Protein AF-A0A9E5U183-F1 (afdb_monomer_lite)

pLDDT: mean 95.79, std 1.84, range [90.38, 98.38]

Foldseek 3Di:
DADDDDPDDFLLVQAQDWKWWQAPVGIFIWGKHFPPRDCVVQPCVRVVDDRHRVGIDTDTPDPDDDPVSVVVVRDDPPTDMD

Sequence (82 aa):
LALAPIGSWSARFAAGGRVTLMTDTGCRRGTVLPLKASGHTFGDEVDRQPGTWDRVELRLDDPVDSAADLEPLGVNVGDYVA

Radius of gyration: 13.29 Å; chains: 1; bounding box: 33×23×30 Å

Structure (mmCIF, N/CA/C/O backbone):
data_AF-A0A9E5U183-F1
#
_entry.id   AF-A0A9E5U183-F1
#
loop_
_atom_site.group_PDB
_atom_site.id
_atom_site.type_symbol
_atom_site.label_atom_id
_atom_site.label_alt_id
_atom_site.label_comp_id
_atom_site.label_asym_id
_atom_site.label_entity_id
_atom_site.label_seq_id
_atom_site.pdbx_PDB_ins_code
_atom_site.Cartn_x
_atom_site.Cartn_y
_atom_site.Cartn_z
_atom_site.occupancy
_atom_site.B_iso_or_equiv
_atom_site.auth_seq_id
_atom_site.auth_comp_id
_atom_site.auth_asym_id
_atom_site.auth_atom_id
_atom_site.pdbx_PDB_model_num
ATOM 1 N N . LEU A 1 1 ? -1.347 -4.529 0.737 1.00 95.69 1 LEU A N 1
ATOM 2 C CA . LEU A 1 1 ? -2.811 -4.359 0.534 1.00 95.69 1 LEU A CA 1
ATOM 3 C C . LEU A 1 1 ? -3.060 -3.754 -0.846 1.00 95.69 1 LEU A C 1
ATOM 5 O O . LEU A 1 1 ? -2.400 -2.775 -1.180 1.00 95.69 1 LEU A O 1
ATOM 9 N N . ALA A 1 2 ? -3.963 -4.316 -1.653 1.00 97.00 2 ALA A N 1
ATOM 10 C CA . ALA A 1 2 ? -4.281 -3.765 -2.977 1.00 97.00 2 ALA A CA 1
ATOM 11 C C . ALA A 1 2 ? -5.100 -2.466 -2.865 1.00 97.00 2 ALA A C 1
ATOM 13 O O . ALA A 1 2 ? -5.888 -2.318 -1.933 1.00 97.00 2 ALA A O 1
ATOM 14 N N . LEU A 1 3 ? -4.920 -1.543 -3.814 1.00 96.69 3 LEU A N 1
ATOM 15 C CA . LEU A 1 3 ? -5.612 -0.252 -3.845 1.00 96.69 3 LEU A CA 1
ATOM 16 C C . LEU A 1 3 ? -6.368 -0.064 -5.161 1.00 96.69 3 LEU A C 1
ATOM 18 O O . LEU A 1 3 ? -5.881 -0.438 -6.227 1.00 96.69 3 LEU A O 1
ATOM 22 N N . ALA A 1 4 ? -7.527 0.585 -5.079 1.00 95.94 4 ALA A N 1
ATOM 23 C CA . ALA A 1 4 ? -8.274 1.068 -6.232 1.00 95.94 4 ALA A CA 1
ATOM 24 C C . ALA A 1 4 ? -8.430 2.596 -6.135 1.00 95.94 4 ALA A C 1
ATOM 26 O O . ALA A 1 4 ? -8.726 3.104 -5.051 1.00 95.94 4 ALA A O 1
ATOM 27 N N . PRO A 1 5 ? -8.236 3.349 -7.233 1.00 95.69 5 PRO A N 1
ATOM 28 C CA . PRO A 1 5 ? -8.425 4.792 -7.215 1.00 95.69 5 PRO A CA 1
ATOM 29 C C . PRO A 1 5 ? -9.896 5.163 -7.068 1.00 95.69 5 PRO A C 1
ATOM 31 O O . PRO A 1 5 ? -10.772 4.553 -7.681 1.00 95.69 5 PRO A O 1
ATOM 34 N N . ILE A 1 6 ? -10.140 6.268 -6.370 1.00 94.12 6 ILE A N 1
ATOM 35 C CA . ILE A 1 6 ? -11.393 7.013 -6.466 1.00 94.12 6 ILE A CA 1
ATOM 36 C C . ILE A 1 6 ? -11.131 8.221 -7.372 1.00 94.12 6 ILE A C 1
ATOM 38 O O . ILE A 1 6 ? -10.326 9.094 -7.051 1.00 94.12 6 ILE A O 1
ATOM 42 N N . GLY A 1 7 ? -11.788 8.253 -8.533 1.00 93.25 7 GLY A N 1
ATOM 43 C CA . GLY A 1 7 ? -11.579 9.279 -9.560 1.00 93.25 7 GLY A CA 1
ATOM 44 C C . GLY A 1 7 ? -10.462 8.942 -10.556 1.00 93.25 7 GLY A C 1
ATOM 45 O O . GLY A 1 7 ? -10.121 7.782 -10.770 1.00 93.25 7 GLY A O 1
ATOM 46 N N . SER A 1 8 ? -9.902 9.966 -11.207 1.00 90.62 8 SER A N 1
ATOM 47 C CA . SER A 1 8 ? -8.958 9.827 -12.331 1.00 90.62 8 SER A CA 1
ATOM 48 C C . SER A 1 8 ? -7.482 9.981 -11.932 1.00 90.62 8 SER A C 1
ATOM 50 O O . SER A 1 8 ? -6.660 10.445 -12.726 1.00 90.62 8 SER A O 1
ATOM 52 N N . TRP A 1 9 ? -7.133 9.661 -10.684 1.00 90.38 9 TRP A N 1
ATOM 53 C CA . TRP A 1 9 ? -5.782 9.869 -10.163 1.00 90.38 9 TRP A CA 1
ATOM 54 C C . TRP A 1 9 ? -4.798 8.782 -10.631 1.00 90.38 9 TRP A C 1
ATOM 56 O O . TRP A 1 9 ? -5.122 7.595 -10.684 1.00 90.38 9 TRP A O 1
ATOM 66 N N . SER A 1 10 ? -3.571 9.186 -10.975 1.00 92.62 10 SER A N 1
ATOM 67 C CA . SER A 1 10 ? -2.512 8.275 -11.421 1.00 92.62 10 SER A CA 1
ATOM 68 C C . SER A 1 10 ? -1.740 7.697 -10.234 1.00 92.62 10 SER A C 1
ATOM 70 O O . SER A 1 10 ? -1.214 8.450 -9.415 1.00 92.62 10 SER A O 1
ATOM 72 N N . ALA A 1 11 ? -1.584 6.369 -10.209 1.00 94.31 11 ALA A N 1
ATOM 73 C CA . ALA A 1 11 ? -0.852 5.636 -9.170 1.00 94.31 11 ALA A CA 1
ATOM 74 C C . ALA A 1 11 ? 0.598 6.116 -8.979 1.00 94.31 11 ALA A C 1
ATOM 76 O O . ALA A 1 11 ? 1.126 6.056 -7.871 1.00 94.31 11 ALA A O 1
ATOM 77 N N . ARG A 1 12 ? 1.232 6.662 -10.029 1.00 92.12 12 ARG A N 1
ATOM 78 C CA . ARG A 1 12 ? 2.597 7.220 -9.957 1.00 92.12 12 ARG A CA 1
ATOM 79 C C . ARG A 1 12 ? 2.763 8.309 -8.895 1.00 92.12 12 ARG A C 1
ATOM 81 O O . ARG A 1 12 ? 3.862 8.500 -8.401 1.00 92.12 12 ARG A O 1
ATOM 88 N N . PHE A 1 13 ? 1.692 9.041 -8.593 1.00 92.44 13 PHE A N 1
ATOM 89 C CA . PHE A 1 13 ? 1.704 10.115 -7.601 1.00 92.44 13 PHE A CA 1
ATOM 90 C C . PHE A 1 13 ? 1.349 9.622 -6.199 1.00 92.44 13 PHE A C 1
ATOM 92 O O . PHE A 1 13 ? 1.622 10.320 -5.231 1.00 92.44 13 PHE A O 1
ATOM 99 N N . ALA A 1 14 ? 0.727 8.446 -6.0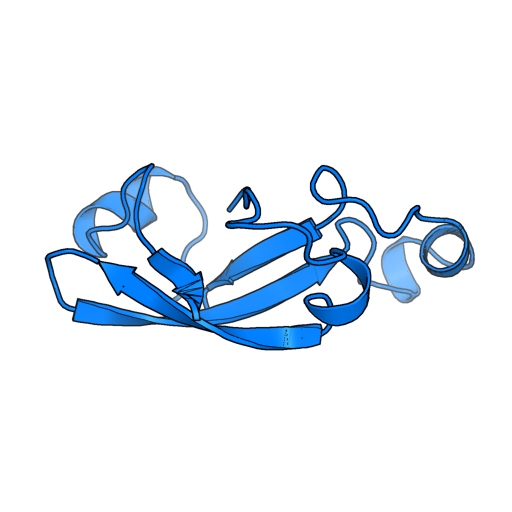96 1.00 92.81 14 ALA A N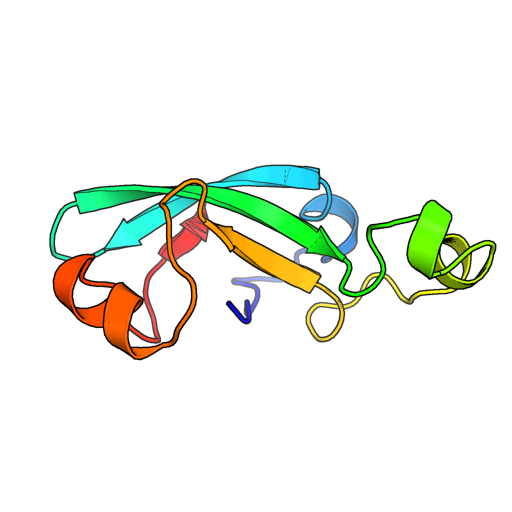 1
ATOM 100 C CA . ALA A 1 14 ? 0.462 7.806 -4.818 1.00 92.81 14 ALA A CA 1
ATOM 101 C C . ALA A 1 14 ? 1.715 7.090 -4.292 1.00 92.81 14 ALA A C 1
ATOM 103 O O . ALA A 1 14 ? 1.956 7.089 -3.090 1.00 92.81 14 ALA A O 1
ATOM 104 N N . ALA A 1 15 ? 2.530 6.508 -5.181 1.00 93.19 15 ALA A N 1
ATOM 105 C CA . ALA A 1 15 ? 3.756 5.805 -4.813 1.00 93.19 15 ALA A CA 1
ATOM 106 C C . ALA A 1 15 ? 4.723 6.694 -4.002 1.00 93.19 15 ALA A C 1
ATOM 108 O O . ALA A 1 15 ? 5.051 7.809 -4.401 1.00 93.19 15 ALA A O 1
ATOM 109 N N . GLY A 1 16 ? 5.184 6.180 -2.860 1.00 93.06 16 GLY A N 1
ATOM 110 C CA . GLY A 1 16 ? 6.010 6.894 -1.882 1.00 93.06 16 GLY A CA 1
ATOM 111 C C . GLY A 1 16 ? 5.218 7.774 -0.907 1.00 93.06 16 GLY A C 1
ATOM 112 O O . GLY A 1 16 ? 5.794 8.299 0.044 1.00 93.06 16 GLY A O 1
ATOM 113 N N . GLY A 1 17 ? 3.908 7.931 -1.111 1.00 96.00 17 GLY A N 1
ATOM 114 C CA . GLY A 1 17 ? 3.036 8.703 -0.235 1.00 96.00 17 GLY A CA 1
ATOM 115 C C . GLY A 1 17 ? 2.745 7.973 1.073 1.00 96.00 17 GLY A C 1
ATOM 116 O O . GLY A 1 17 ? 2.327 6.811 1.073 1.00 96.00 17 GLY A O 1
ATOM 117 N N . ARG A 1 18 ? 2.925 8.679 2.195 1.00 97.69 18 ARG A N 1
ATOM 118 C CA . ARG A 1 18 ? 2.396 8.253 3.491 1.00 97.69 18 ARG A CA 1
ATOM 119 C C . ARG A 1 18 ? 0.903 8.546 3.531 1.00 97.69 18 ARG A C 1
ATOM 121 O O . ARG A 1 18 ? 0.502 9.685 3.310 1.00 97.69 18 ARG A O 1
ATOM 128 N N . VAL A 1 19 ? 0.115 7.540 3.873 1.00 98.00 19 VAL A N 1
ATOM 129 C CA . VAL A 1 19 ? -1.345 7.603 3.893 1.00 98.00 19 VAL A CA 1
ATOM 130 C C . VAL A 1 19 ? -1.896 7.140 5.237 1.00 98.00 19 VAL A C 1
ATOM 132 O O . VAL A 1 19 ? -1.184 6.614 6.104 1.00 98.00 19 VAL A O 1
ATOM 135 N N . THR A 1 20 ? -3.182 7.377 5.416 1.00 98.38 20 THR A N 1
ATOM 136 C CA . THR A 1 20 ? -3.990 6.921 6.536 1.00 98.38 20 THR A CA 1
ATOM 137 C C . THR A 1 20 ? -5.042 5.969 5.998 1.00 98.38 20 THR A C 1
ATOM 139 O O . THR A 1 20 ? -5.811 6.352 5.125 1.00 98.38 20 THR A O 1
ATOM 142 N N . LEU A 1 21 ? -5.075 4.745 6.515 1.00 98.25 21 LEU A N 1
ATOM 143 C CA . LEU A 1 21 ? -6.170 3.806 6.302 1.00 98.25 21 LEU A CA 1
ATOM 144 C C . LEU A 1 21 ? -7.234 4.071 7.366 1.00 98.25 21 LEU A C 1
ATOM 146 O O . LEU A 1 21 ? -6.924 4.029 8.560 1.00 98.25 21 LEU A O 1
ATOM 150 N N . MET A 1 22 ? -8.458 4.356 6.939 1.00 98.06 22 MET A N 1
ATOM 151 C CA . MET A 1 22 ? -9.598 4.556 7.826 1.00 98.06 22 MET A CA 1
ATOM 152 C C . MET A 1 22 ? -10.397 3.260 7.908 1.00 98.06 22 MET A C 1
ATOM 154 O O . MET A 1 22 ? -11.052 2.888 6.936 1.00 98.06 22 MET A O 1
ATOM 158 N N . THR A 1 23 ? -10.340 2.600 9.061 1.00 96.69 23 THR A N 1
ATOM 159 C CA . THR A 1 23 ? -11.132 1.405 9.364 1.00 96.69 23 THR A CA 1
ATOM 160 C C . THR A 1 23 ? -12.287 1.752 10.305 1.00 96.69 23 THR A C 1
ATOM 162 O O . THR A 1 23 ? -12.324 2.839 10.892 1.00 96.69 23 THR A O 1
ATOM 165 N N . ASP A 1 24 ? -13.202 0.806 10.523 1.00 91.94 24 ASP A N 1
ATOM 166 C CA . ASP A 1 24 ? -14.295 0.956 11.496 1.00 91.94 24 ASP A CA 1
ATOM 167 C C . ASP A 1 24 ? -13.801 1.095 12.947 1.00 91.94 24 ASP A C 1
ATOM 169 O O . ASP A 1 24 ? -14.495 1.642 13.806 1.00 91.94 24 ASP A O 1
ATOM 173 N N . THR A 1 25 ? -12.600 0.589 13.240 1.00 93.06 25 THR A N 1
ATOM 174 C CA . THR A 1 25 ? -12.026 0.551 14.595 1.00 93.06 25 THR A CA 1
ATOM 175 C C . THR A 1 25 ? -10.964 1.624 14.832 1.00 93.06 25 THR A C 1
ATOM 177 O O . THR A 1 25 ? -10.505 1.791 15.966 1.00 93.06 25 THR A O 1
ATOM 180 N N . GLY A 1 26 ? -10.583 2.383 13.799 1.00 94.25 26 GLY A N 1
ATOM 181 C CA . GLY A 1 26 ? -9.692 3.531 13.917 1.00 94.25 26 GLY A CA 1
ATOM 182 C C . GLY A 1 26 ? -8.854 3.802 12.671 1.00 94.25 26 GLY A C 1
ATOM 183 O O . GLY A 1 26 ? -9.040 3.226 11.606 1.00 94.25 26 GLY A O 1
ATOM 184 N N . CYS A 1 27 ? -7.889 4.708 12.812 1.00 97.38 27 CYS A N 1
ATOM 185 C CA . CYS A 1 27 ? -6.969 5.051 11.733 1.00 97.38 27 CYS A CA 1
AT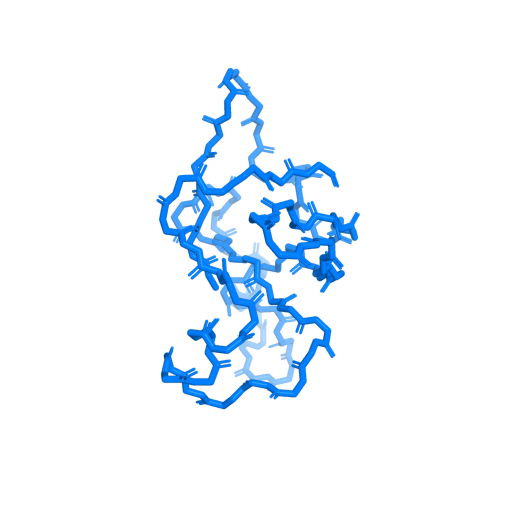OM 186 C C . CYS A 1 27 ? -5.640 4.306 11.885 1.00 97.38 27 CYS A C 1
ATOM 188 O O . CYS A 1 27 ? -5.052 4.296 12.970 1.00 97.38 27 CYS A O 1
ATOM 190 N N . ARG A 1 28 ? -5.123 3.764 10.780 1.00 97.50 28 ARG A N 1
ATOM 191 C CA . ARG A 1 28 ? -3.788 3.151 10.688 1.00 97.50 28 ARG A CA 1
ATOM 192 C C . ARG A 1 28 ? -2.905 3.940 9.736 1.00 97.50 28 ARG A C 1
ATOM 194 O O . ARG A 1 28 ? -3.396 4.588 8.812 1.00 97.50 28 ARG A O 1
ATOM 201 N N . ARG A 1 29 ? -1.594 3.910 9.961 1.00 98.19 29 ARG A N 1
ATOM 202 C CA . ARG A 1 29 ? -0.624 4.551 9.066 1.00 98.19 29 ARG A CA 1
ATOM 203 C C . ARG A 1 29 ? -0.024 3.516 8.132 1.00 98.19 29 ARG A C 1
ATOM 205 O O . ARG A 1 29 ? 0.112 2.350 8.484 1.00 98.19 29 ARG A O 1
ATOM 212 N N . GLY A 1 30 ? 0.332 3.968 6.942 1.00 98.06 30 GLY A N 1
ATOM 213 C CA . GLY A 1 30 ? 1.076 3.154 6.004 1.00 98.06 30 GLY A CA 1
ATOM 214 C C . GLY A 1 30 ? 1.646 3.981 4.870 1.00 98.06 30 GLY A C 1
ATOM 215 O O . GLY A 1 30 ? 1.465 5.201 4.798 1.00 98.06 30 GLY A O 1
ATOM 216 N N . THR A 1 31 ? 2.326 3.291 3.969 1.00 98.19 31 THR A N 1
ATOM 217 C CA . THR A 1 31 ? 2.959 3.882 2.794 1.00 98.19 31 THR A CA 1
ATOM 218 C C . THR A 1 31 ? 2.539 3.119 1.549 1.00 98.19 31 THR A C 1
ATOM 220 O O . THR A 1 31 ? 2.558 1.886 1.525 1.00 98.19 31 THR A O 1
ATOM 223 N N . VAL A 1 32 ? 2.170 3.848 0.498 1.00 97.88 32 VAL A N 1
ATOM 224 C CA . VAL A 1 32 ? 1.915 3.248 -0.814 1.00 97.88 32 VAL A CA 1
ATOM 225 C C . VAL A 1 32 ? 3.251 3.001 -1.500 1.00 97.88 32 VAL A C 1
ATOM 227 O O . VAL A 1 32 ? 4.020 3.933 -1.725 1.00 97.88 32 VAL A O 1
ATOM 230 N N . LEU A 1 33 ? 3.547 1.752 -1.842 1.00 97.06 33 LEU A N 1
ATOM 231 C CA . LEU A 1 33 ? 4.821 1.354 -2.427 1.00 97.06 33 LEU A CA 1
ATOM 232 C C . LEU A 1 33 ? 4.619 0.569 -3.725 1.00 97.06 33 LEU A C 1
ATOM 234 O O . LEU A 1 33 ? 3.670 -0.207 -3.837 1.00 97.06 33 LEU A O 1
ATOM 238 N N . PRO A 1 34 ? 5.519 0.727 -4.709 1.00 96.94 34 PRO A N 1
ATOM 239 C CA . PRO A 1 34 ? 5.584 -0.177 -5.846 1.00 96.94 34 PRO A CA 1
ATOM 240 C C . PRO A 1 34 ? 5.879 -1.611 -5.389 1.00 96.94 34 PRO A C 1
ATOM 242 O O . PRO A 1 34 ? 6.654 -1.823 -4.454 1.00 96.94 34 PRO A O 1
ATOM 245 N N . LEU A 1 35 ? 5.345 -2.607 -6.103 1.00 96.81 35 LEU A N 1
ATOM 246 C CA . LEU A 1 35 ? 5.687 -4.017 -5.851 1.00 96.81 35 LEU A CA 1
ATOM 247 C C . LEU A 1 35 ? 7.212 -4.255 -5.877 1.00 96.81 35 LEU A C 1
ATOM 249 O O . LEU A 1 35 ? 7.752 -4.923 -4.996 1.00 96.81 35 LEU A O 1
ATOM 253 N N . LYS A 1 36 ? 7.926 -3.625 -6.820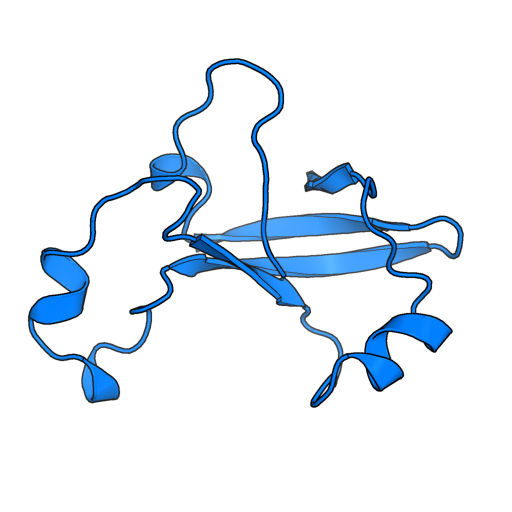 1.00 96.56 36 LYS A N 1
ATOM 254 C CA . LYS A 1 36 ? 9.394 -3.603 -6.884 1.00 96.56 36 LYS A CA 1
ATOM 255 C C . LYS A 1 36 ? 9.983 -2.336 -6.253 1.00 96.56 36 LYS A C 1
ATOM 257 O O . LYS A 1 36 ? 10.577 -1.515 -6.937 1.00 96.56 36 LYS A O 1
ATOM 262 N N . ALA A 1 37 ? 9.808 -2.158 -4.944 1.00 95.38 37 ALA A N 1
ATOM 263 C CA . ALA A 1 37 ? 10.345 -0.988 -4.230 1.00 95.38 37 ALA A CA 1
ATOM 264 C C . ALA A 1 37 ? 11.839 -1.101 -3.848 1.00 95.38 37 ALA A C 1
ATOM 266 O O . ALA A 1 37 ? 12.493 -0.089 -3.618 1.00 95.38 37 ALA A O 1
ATOM 267 N N . SER A 1 38 ? 12.387 -2.318 -3.736 1.00 95.62 38 SER A N 1
ATOM 268 C CA . SER A 1 38 ? 13.764 -2.546 -3.267 1.00 95.62 38 SER A CA 1
ATOM 269 C C . SER A 1 38 ? 14.751 -2.646 -4.430 1.00 95.62 38 SER A C 1
ATOM 271 O O . SER A 1 38 ? 14.811 -3.674 -5.104 1.00 95.62 38 SER A O 1
ATOM 273 N N . GLY A 1 39 ? 15.587 -1.622 -4.617 1.00 95.81 39 GLY A N 1
ATOM 274 C CA . GLY A 1 39 ? 16.673 -1.657 -5.607 1.00 95.81 39 GLY A CA 1
ATOM 275 C C . GLY A 1 39 ? 17.707 -2.758 -5.337 1.00 95.81 39 GLY A C 1
ATOM 276 O O . GLY A 1 39 ? 18.238 -3.342 -6.272 1.00 95.81 39 GLY A O 1
ATOM 277 N N . HIS A 1 40 ? 17.937 -3.131 -4.074 1.00 96.69 40 HIS A N 1
ATOM 278 C CA . HIS A 1 40 ? 18.836 -4.244 -3.737 1.00 96.69 40 HIS A CA 1
ATOM 279 C C . HIS A 1 40 ? 18.292 -5.602 -4.190 1.00 96.69 40 HIS A C 1
ATOM 281 O O . HIS A 1 40 ? 19.060 -6.494 -4.533 1.00 96.69 40 HIS A O 1
ATOM 287 N N . THR A 1 41 ? 16.970 -5.767 -4.164 1.00 97.50 41 THR A N 1
ATOM 288 C CA . THR A 1 41 ? 16.313 -7.026 -4.533 1.00 97.50 41 THR A CA 1
ATOM 289 C C . THR A 1 41 ? 16.050 -7.102 -6.033 1.00 97.50 41 THR A C 1
ATOM 291 O O . THR A 1 41 ? 16.167 -8.175 -6.612 1.00 97.50 41 THR A O 1
ATOM 294 N N . PHE A 1 42 ? 15.687 -5.976 -6.654 1.00 96.75 42 PHE A N 1
ATOM 295 C CA . PHE A 1 42 ? 15.169 -5.940 -8.024 1.00 96.75 42 PHE A CA 1
ATOM 296 C C . PHE A 1 42 ? 16.078 -5.207 -9.026 1.00 96.75 42 PHE A C 1
ATOM 298 O O . PHE A 1 42 ? 15.795 -5.238 -10.221 1.00 96.75 42 PHE A O 1
ATOM 305 N N . GLY A 1 43 ? 17.158 -4.554 -8.583 1.00 96.94 43 GLY A N 1
ATOM 306 C CA . GLY A 1 43 ? 18.087 -3.823 -9.455 1.00 96.94 43 GLY A CA 1
ATOM 307 C C . GLY A 1 43 ? 17.368 -2.847 -10.389 1.00 96.94 43 GLY A C 1
ATOM 308 O O . GLY A 1 43 ? 16.415 -2.186 -9.989 1.00 96.94 43 GLY A O 1
ATOM 309 N N . ASP A 1 44 ? 17.767 -2.827 -11.660 1.00 96.88 44 ASP A N 1
ATOM 310 C CA . ASP A 1 44 ? 17.186 -1.974 -12.709 1.00 96.88 44 ASP A CA 1
ATOM 311 C C . ASP A 1 44 ? 15.703 -2.265 -13.022 1.00 96.88 44 ASP A C 1
ATOM 313 O O . ASP A 1 44 ? 15.073 -1.558 -13.813 1.00 96.88 44 ASP A O 1
ATOM 317 N N . GLU A 1 45 ? 15.115 -3.343 -12.491 1.00 96.75 45 GLU A N 1
ATOM 318 C CA . GLU A 1 45 ? 13.692 -3.618 -12.709 1.00 96.75 45 GLU A CA 1
ATOM 319 C C . GLU A 1 45 ? 12.785 -2.623 -11.979 1.00 96.75 45 GLU A C 1
ATOM 321 O O . GLU A 1 45 ? 11.629 -2.466 -12.386 1.00 96.75 45 GLU A O 1
ATOM 326 N N . VAL A 1 46 ? 13.293 -1.946 -10.940 1.00 94.94 46 VAL A N 1
ATOM 327 C CA . VAL A 1 46 ? 12.549 -0.896 -10.226 1.00 94.94 46 VAL A CA 1
ATOM 328 C C . VAL A 1 46 ? 12.195 0.264 -11.159 1.00 94.94 46 VAL A C 1
ATOM 330 O O . VAL A 1 46 ? 11.065 0.747 -11.134 1.00 94.94 46 VAL A O 1
ATOM 333 N N . ASP A 1 47 ? 13.109 0.631 -12.062 1.00 93.69 47 ASP A N 1
ATOM 334 C CA . ASP A 1 47 ? 12.945 1.755 -12.993 1.00 93.69 47 ASP A CA 1
ATOM 335 C C . ASP A 1 47 ? 12.010 1.430 -14.164 1.00 93.69 47 ASP A C 1
ATOM 337 O O . ASP A 1 47 ? 11.488 2.321 -14.834 1.00 93.69 47 ASP A O 1
ATOM 341 N N . ARG A 1 48 ? 11.796 0.137 -14.435 1.00 95.56 48 ARG A N 1
ATOM 342 C CA . ARG A 1 48 ? 10.976 -0.340 -15.560 1.00 95.56 48 ARG A CA 1
ATOM 343 C C . ARG A 1 48 ? 9.545 -0.676 -15.161 1.00 95.56 48 ARG A C 1
ATOM 345 O O . ARG A 1 48 ? 8.727 -0.961 -16.038 1.00 95.56 48 ARG A O 1
ATOM 352 N N . GLN A 1 49 ? 9.228 -0.694 -13.867 1.00 94.12 49 GLN A N 1
ATOM 353 C CA . GLN A 1 49 ? 7.888 -1.045 -13.419 1.00 94.12 49 GLN A CA 1
ATOM 354 C C . GLN A 1 49 ? 6.873 0.041 -13.826 1.00 94.12 49 GLN A C 1
ATOM 356 O O . GLN A 1 49 ? 7.062 1.212 -13.497 1.00 94.12 49 GLN A O 1
ATOM 361 N N . PRO A 1 50 ? 5.758 -0.322 -14.491 1.00 94.75 50 PRO A N 1
ATOM 362 C CA . PRO A 1 50 ? 4.711 0.639 -14.814 1.00 94.75 50 PRO A CA 1
ATOM 363 C C . PRO A 1 50 ? 4.093 1.271 -13.560 1.00 94.75 50 PRO A C 1
ATOM 365 O O . PRO A 1 50 ? 3.803 0.584 -12.581 1.00 94.75 50 PRO A O 1
ATOM 368 N N . GLY A 1 51 ? 3.834 2.579 -13.612 1.00 93.62 51 GLY A N 1
ATOM 369 C CA . GLY A 1 51 ? 3.146 3.334 -12.559 1.00 93.62 51 GLY A CA 1
ATOM 370 C C . GLY A 1 51 ? 1.623 3.173 -12.605 1.00 93.62 51 GLY A C 1
ATOM 371 O O . GLY A 1 51 ? 0.906 4.166 -12.750 1.00 93.62 51 GLY A O 1
ATOM 372 N N . THR A 1 52 ? 1.134 1.935 -12.532 1.00 96.06 52 THR A N 1
ATOM 373 C CA . THR A 1 52 ? -0.292 1.570 -12.582 1.00 96.06 52 THR A CA 1
ATOM 374 C C . THR A 1 52 ? -0.790 1.046 -11.230 1.00 96.06 52 THR A C 1
ATOM 376 O O . THR A 1 52 ? -0.001 0.643 -10.377 1.00 96.06 52 THR A O 1
ATOM 379 N N . TRP A 1 53 ? -2.108 1.078 -11.001 1.00 96.19 53 TRP A N 1
ATOM 380 C CA . TRP A 1 53 ? -2.702 0.715 -9.703 1.00 96.19 53 TRP A CA 1
ATOM 381 C C . TRP A 1 53 ? -2.518 -0.765 -9.334 1.00 96.19 53 TRP A C 1
ATOM 383 O O . TRP A 1 53 ? -2.364 -1.078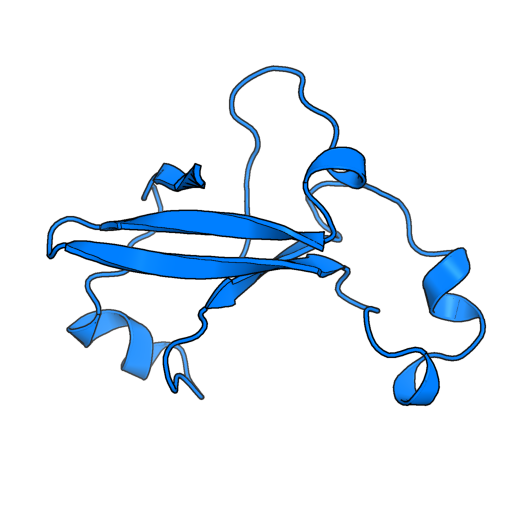 -8.162 1.00 96.19 53 TRP A O 1
ATOM 393 N N . ASP A 1 54 ? -2.415 -1.661 -10.320 1.00 96.19 54 ASP A N 1
ATOM 394 C CA . ASP A 1 54 ? -2.069 -3.080 -10.127 1.00 96.19 54 ASP A CA 1
ATOM 395 C C . ASP A 1 54 ? -0.597 -3.306 -9.734 1.00 96.19 54 ASP A C 1
ATOM 397 O O . ASP A 1 54 ? -0.193 -4.429 -9.432 1.00 96.19 54 ASP A O 1
ATOM 401 N N . ARG A 1 55 ? 0.227 -2.252 -9.767 1.00 96.81 55 ARG A N 1
ATOM 402 C CA . ARG A 1 55 ? 1.670 -2.298 -9.488 1.00 96.81 55 ARG A CA 1
ATOM 403 C C . ARG A 1 55 ? 2.063 -1.562 -8.217 1.00 96.81 55 ARG A C 1
ATOM 405 O O . ARG A 1 55 ? 3.254 -1.482 -7.913 1.00 96.81 55 ARG A O 1
ATOM 412 N N . VAL A 1 56 ? 1.095 -1.067 -7.458 1.00 97.06 56 VAL A N 1
ATOM 413 C CA . VAL A 1 56 ? 1.315 -0.459 -6.147 1.00 97.06 56 VAL A CA 1
ATOM 414 C C . VAL A 1 56 ? 0.472 -1.158 -5.094 1.00 97.06 56 VAL A C 1
ATOM 416 O O . VAL A 1 56 ? -0.574 -1.733 -5.381 1.00 97.06 56 VAL A O 1
ATOM 419 N N . GLU A 1 57 ? 0.930 -1.087 -3.856 1.00 97.44 57 GLU A N 1
ATOM 420 C CA . GLU A 1 57 ? 0.221 -1.610 -2.700 1.00 97.44 57 GLU A CA 1
ATOM 421 C C . GLU A 1 57 ? 0.393 -0.674 -1.509 1.00 97.44 57 GLU A C 1
ATOM 423 O O . GLU A 1 57 ? 1.409 0.006 -1.379 1.00 97.44 57 GLU A O 1
ATOM 428 N N . LEU A 1 58 ? -0.580 -0.666 -0.606 1.00 97.88 58 LEU A N 1
ATOM 429 C CA . LEU A 1 58 ? -0.407 -0.092 0.720 1.00 97.88 58 LEU A CA 1
ATOM 430 C C . LEU A 1 58 ? 0.280 -1.116 1.629 1.00 97.88 58 LEU A C 1
ATOM 432 O O . LEU A 1 58 ? -0.223 -2.234 1.795 1.00 97.88 58 LEU A O 1
ATOM 436 N N . ARG A 1 59 ? 1.402 -0.723 2.233 1.00 97.19 59 ARG A N 1
ATOM 437 C CA . ARG A 1 59 ? 2.034 -1.435 3.352 1.00 97.19 59 ARG A CA 1
ATOM 438 C C . ARG A 1 59 ? 1.748 -0.665 4.634 1.00 97.19 59 ARG A C 1
ATOM 440 O O . ARG A 1 59 ? 2.019 0.534 4.683 1.00 97.19 59 ARG A O 1
ATOM 447 N N . LEU A 1 60 ? 1.149 -1.331 5.618 1.00 97.56 60 LEU A N 1
ATOM 448 C CA . LEU A 1 60 ? 0.879 -0.730 6.922 1.00 97.56 60 LEU A CA 1
ATOM 449 C C . LEU A 1 60 ? 2.174 -0.615 7.725 1.00 97.56 60 LEU A C 1
ATOM 451 O O . LEU A 1 60 ? 3.081 -1.428 7.561 1.00 97.56 60 LEU A O 1
ATOM 455 N N . ASP A 1 61 ? 2.234 0.400 8.582 1.00 97.12 61 ASP A N 1
ATOM 456 C CA . ASP A 1 61 ? 3.328 0.577 9.540 1.00 97.12 61 ASP A CA 1
ATOM 457 C C . ASP A 1 61 ? 3.159 -0.372 10.755 1.00 97.12 61 ASP A C 1
ATOM 459 O O . ASP A 1 61 ? 4.089 -0.542 11.544 1.00 97.12 61 ASP A O 1
ATOM 463 N N . ASP A 1 62 ? 1.974 -0.976 10.922 1.00 96.75 62 ASP A N 1
ATOM 464 C CA . ASP A 1 62 ? 1.661 -1.979 11.944 1.00 96.75 62 ASP A CA 1
ATOM 465 C C . ASP A 1 62 ? 2.420 -3.309 11.705 1.00 96.75 62 ASP A C 1
ATOM 467 O O . ASP A 1 62 ? 2.639 -3.696 10.553 1.00 96.75 62 ASP A O 1
ATOM 471 N N . PRO A 1 63 ? 2.796 -4.051 12.769 1.00 95.50 63 PRO A N 1
ATOM 472 C CA . PRO A 1 63 ? 3.451 -5.354 12.646 1.00 95.50 63 PRO A CA 1
ATOM 473 C C . PRO A 1 63 ? 2.446 -6.416 12.178 1.00 95.50 63 PRO A C 1
ATOM 475 O O . PRO A 1 63 ? 1.708 -6.988 12.979 1.00 95.50 63 PRO A O 1
ATOM 478 N N . VAL A 1 64 ? 2.402 -6.643 10.867 1.00 95.81 64 VAL A N 1
ATOM 479 C CA . VAL A 1 64 ? 1.479 -7.562 10.191 1.00 95.81 64 VAL A CA 1
ATOM 480 C C . VAL A 1 64 ? 2.292 -8.465 9.273 1.00 95.81 64 VAL A C 1
ATOM 482 O O . VAL A 1 64 ? 2.912 -7.978 8.326 1.00 95.81 64 VAL A O 1
ATOM 485 N N . ASP A 1 65 ? 2.237 -9.774 9.510 1.00 95.19 65 ASP A N 1
ATOM 486 C CA . ASP A 1 65 ? 2.967 -10.769 8.713 1.00 95.19 65 ASP A CA 1
ATOM 487 C C . ASP A 1 65 ? 2.026 -11.651 7.878 1.00 95.19 65 ASP A C 1
ATOM 489 O O . ASP A 1 65 ? 2.451 -12.342 6.948 1.00 95.19 65 ASP A O 1
ATOM 493 N N . SER A 1 66 ? 0.727 -11.622 8.179 1.00 95.50 66 SER A N 1
ATOM 494 C CA . SER A 1 66 ? -0.287 -12.430 7.517 1.00 95.50 66 SER A CA 1
ATOM 495 C C . SER A 1 66 ? -1.616 -11.692 7.355 1.00 95.50 66 SER A C 1
ATOM 497 O O . SER A 1 66 ? -1.886 -10.673 7.986 1.00 95.50 66 SER A O 1
ATOM 499 N N . ALA A 1 67 ? -2.494 -12.241 6.514 1.00 93.44 67 ALA A N 1
ATOM 500 C CA . ALA A 1 67 ? -3.852 -11.724 6.374 1.00 93.44 67 ALA A CA 1
ATOM 501 C C . ALA A 1 67 ? -4.668 -11.840 7.675 1.00 93.44 67 ALA A C 1
ATOM 503 O O . ALA A 1 67 ? -5.521 -10.997 7.922 1.00 93.44 67 ALA A O 1
ATOM 504 N N . ALA A 1 68 ? -4.393 -12.843 8.518 1.00 96.06 68 ALA A N 1
ATOM 505 C CA . ALA A 1 68 ? -5.094 -13.023 9.789 1.00 96.06 68 ALA A CA 1
ATOM 506 C C . ALA A 1 68 ? -4.773 -11.900 10.790 1.00 96.06 68 ALA A C 1
ATOM 508 O O . ALA A 1 68 ? -5.631 -11.518 11.580 1.00 96.06 68 ALA A O 1
ATOM 509 N N . ASP A 1 69 ? -3.576 -11.312 10.713 1.00 95.94 69 ASP A N 1
ATOM 510 C CA . ASP A 1 69 ? -3.168 -10.207 11.591 1.00 95.94 69 ASP A CA 1
ATOM 511 C C . ASP A 1 69 ? -3.915 -8.898 11.272 1.00 95.94 69 ASP A C 1
ATOM 513 O O . ASP A 1 69 ? -3.940 -7.977 12.086 1.00 95.94 69 ASP A O 1
ATOM 517 N N . LEU A 1 70 ? -4.561 -8.812 10.103 1.00 95.50 70 LEU A N 1
ATOM 518 C CA . LEU A 1 70 ? -5.344 -7.648 9.682 1.00 95.50 70 LEU A CA 1
ATOM 519 C C . LEU A 1 70 ? -6.742 -7.601 10.315 1.00 95.50 70 LEU A C 1
ATOM 521 O O . LEU A 1 70 ? -7.264 -6.507 10.542 1.00 95.50 70 LEU A O 1
ATOM 525 N N . GLU A 1 71 ? -7.334 -8.759 10.629 1.00 93.69 71 GLU A N 1
ATOM 526 C CA . GLU A 1 71 ? -8.657 -8.855 11.263 1.00 93.69 71 GLU A CA 1
ATOM 527 C C . GLU A 1 71 ? -8.745 -8.067 12.583 1.00 93.69 71 GLU A C 1
ATOM 529 O O . GLU A 1 71 ? -9.630 -7.215 12.704 1.00 93.69 71 GLU A O 1
ATOM 534 N N . PRO A 1 72 ? -7.835 -8.244 13.566 1.00 94.56 72 PRO A N 1
ATOM 535 C CA . PRO A 1 72 ? -7.892 -7.475 14.811 1.00 94.56 72 PRO A CA 1
ATOM 536 C C . PRO A 1 72 ? -7.605 -5.980 14.611 1.00 94.56 72 PRO A C 1
ATOM 538 O O . PRO A 1 72 ? -7.984 -5.164 15.454 1.00 94.56 72 PRO A O 1
ATOM 541 N N . LEU A 1 73 ? -6.964 -5.592 13.502 1.00 94.75 73 LEU A N 1
ATOM 542 C CA . LEU A 1 73 ? -6.757 -4.187 13.141 1.00 94.75 73 LEU A CA 1
ATOM 543 C C . LEU A 1 73 ? -8.010 -3.541 12.530 1.00 94.75 73 LEU A C 1
ATOM 545 O O . LEU A 1 73 ? -8.033 -2.316 12.374 1.00 94.75 73 LEU A O 1
ATOM 549 N N . GLY A 1 74 ? -9.043 -4.342 12.243 1.00 95.81 74 GLY A N 1
ATOM 550 C CA . GLY A 1 74 ? -10.314 -3.923 11.657 1.00 95.81 74 GLY A CA 1
ATOM 551 C C . GLY A 1 74 ? -10.238 -3.627 10.164 1.00 95.81 74 GLY A C 1
ATOM 552 O O . GLY A 1 74 ? -11.107 -2.928 9.664 1.00 95.81 74 GLY A O 1
ATOM 553 N N . VAL A 1 75 ? -9.196 -4.096 9.472 1.00 96.94 75 VAL A N 1
ATOM 554 C CA . VAL A 1 75 ? -8.981 -3.801 8.050 1.00 96.94 75 VAL A CA 1
ATOM 555 C C . VAL A 1 75 ? -9.928 -4.633 7.193 1.00 96.94 75 VAL A C 1
ATOM 557 O O . VAL A 1 75 ? -9.880 -5.862 7.225 1.00 96.94 75 VAL A O 1
ATOM 560 N N . ASN A 1 76 ? -10.726 -3.961 6.370 1.00 96.56 76 ASN A N 1
ATOM 561 C CA . ASN A 1 76 ? -11.700 -4.574 5.478 1.00 96.56 76 ASN A CA 1
ATOM 562 C C . ASN A 1 76 ? -11.520 -4.118 4.025 1.00 96.56 76 ASN A C 1
ATOM 564 O O . ASN A 1 76 ? -11.010 -3.039 3.714 1.00 96.56 76 ASN A O 1
ATOM 568 N N . VAL A 1 77 ? -11.981 -4.950 3.089 1.00 96.94 77 VAL A N 1
ATOM 569 C CA . VAL A 1 77 ? -12.101 -4.535 1.687 1.00 96.94 77 VAL A CA 1
ATOM 570 C C . VAL A 1 77 ? -13.178 -3.458 1.589 1.00 96.94 77 VAL A C 1
ATOM 572 O O . VAL A 1 77 ? -14.326 -3.696 1.953 1.00 96.94 77 VAL A O 1
ATOM 575 N N . GLY A 1 78 ? -12.809 -2.301 1.042 1.00 96.88 78 GLY A N 1
ATOM 576 C CA . GLY A 1 78 ? -13.689 -1.135 0.937 1.00 96.88 78 GLY A CA 1
ATOM 577 C C . GLY A 1 78 ? -13.313 0.005 1.882 1.00 96.88 78 GLY A C 1
ATOM 578 O O . GLY A 1 7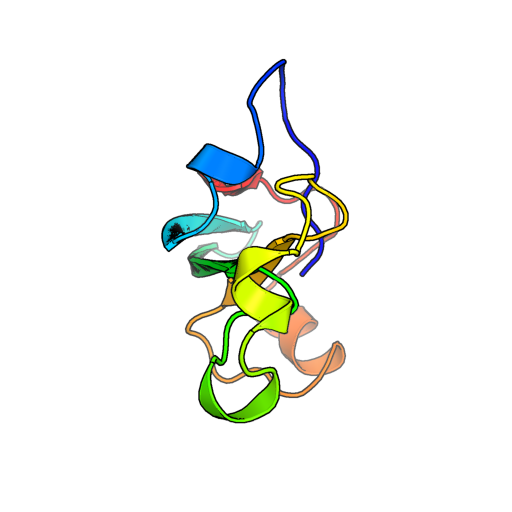8 ? -13.826 1.107 1.700 1.00 96.88 78 GLY A O 1
ATOM 579 N N . ASP A 1 79 ? -12.390 -0.229 2.819 1.00 97.75 79 ASP A N 1
ATOM 580 C CA . ASP A 1 79 ? -11.846 0.824 3.673 1.00 97.75 79 ASP A CA 1
ATOM 581 C C . ASP A 1 79 ? -11.169 1.922 2.844 1.00 97.75 79 ASP A C 1
ATOM 583 O O . ASP A 1 79 ? -10.483 1.670 1.844 1.00 97.75 79 ASP A O 1
ATOM 587 N N . TYR A 1 80 ? -11.365 3.167 3.277 1.00 97.56 80 TYR A N 1
ATOM 588 C CA . TYR A 1 80 ? -10.838 4.336 2.584 1.00 97.56 80 TYR A CA 1
ATOM 589 C C . TYR A 1 80 ? -9.393 4.620 2.983 1.00 97.56 80 TYR A C 1
ATOM 591 O O . TYR A 1 80 ? -8.954 4.334 4.096 1.00 97.56 80 TYR A O 1
ATOM 599 N N . VAL A 1 81 ? -8.657 5.235 2.057 1.00 97.31 81 VAL A N 1
ATOM 600 C CA . VAL A 1 81 ? -7.263 5.637 2.245 1.00 97.31 81 VAL A CA 1
ATOM 601 C C . VAL A 1 81 ? -7.097 7.093 1.805 1.00 97.31 81 VAL A C 1
ATOM 603 O O . VAL A 1 81 ? -7.553 7.442 0.713 1.00 97.31 81 VAL A O 1
ATOM 606 N N . ALA A 1 82 ? -6.442 7.927 2.624 1.00 94.69 82 ALA A N 1
ATOM 607 C CA . ALA A 1 82 ? -6.094 9.318 2.283 1.00 94.69 82 ALA A CA 1
ATOM 608 C C . ALA A 1 82 ? -4.745 9.783 2.842 1.00 94.69 82 ALA A C 1
ATOM 610 O O . ALA A 1 82 ? -4.347 9.332 3.944 1.00 94.69 82 ALA A O 1
#

Secondary structure (DSSP, 8-state):
-B---SSS--HHHHTT-EEEEEETTEEEEEEEEETT--HHHHTTHHHHS--SGGGEEEEESS---SSGGGTTTT--TT-EE-